Protein AF-A0A4R2P799-F1 (afdb_monomer_lite)

Foldseek 3Di:
DQDLVLLVVQLVQLVVCVVVVAQWGDSPPDIDGHPDSVVSVVVSVVSVVVSCVVVVVPVPDPPPPPPDPPDD

Sequence (72 aa):
MRSIETLRARLDALEAAMAEGVSEVRFGDRRVVYRSYDDMRRAAADLTRRIAEAEGRACGPRRVLTRTRKGL

Structure (mmCIF, N/CA/C/O backbone):
data_AF-A0A4R2P799-F1
#
_entry.id   AF-A0A4R2P799-F1
#
loop_
_atom_site.group_PDB
_atom_site.id
_atom_site.type_symbol
_atom_site.label_atom_id
_atom_site.label_alt_id
_atom_site.label_comp_id
_atom_site.label_asym_id
_atom_site.label_entity_id
_atom_site.label_seq_id
_atom_site.pdbx_PDB_ins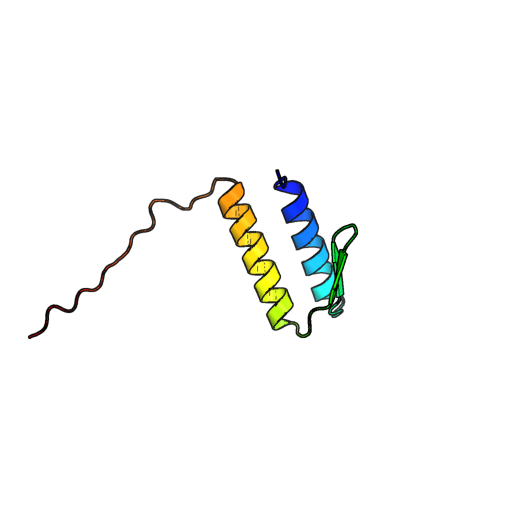_code
_atom_site.Cartn_x
_atom_site.Cartn_y
_atom_site.Cartn_z
_atom_site.occupancy
_atom_site.B_iso_or_equiv
_atom_site.auth_seq_id
_atom_site.auth_comp_id
_atom_site.auth_asym_id
_atom_site.auth_atom_id
_atom_site.pdbx_PDB_model_num
ATOM 1 N N . MET A 1 1 ? 0.481 6.285 -18.115 1.00 45.50 1 MET A N 1
ATOM 2 C CA . MET A 1 1 ? 1.504 5.386 -17.535 1.00 45.50 1 MET A CA 1
ATOM 3 C C . MET A 1 1 ? 1.552 5.669 -16.038 1.00 45.50 1 MET A C 1
ATOM 5 O O . MET A 1 1 ? 1.637 6.835 -15.686 1.00 45.50 1 MET A O 1
ATOM 9 N N . ARG A 1 2 ? 1.346 4.685 -15.152 1.00 61.41 2 ARG A N 1
ATOM 10 C CA . ARG A 1 2 ? 1.444 4.920 -13.697 1.00 61.41 2 ARG A CA 1
ATOM 11 C C . ARG A 1 2 ? 2.912 4.773 -13.309 1.00 61.41 2 ARG A C 1
ATOM 13 O O . ARG A 1 2 ? 3.443 3.678 -13.447 1.00 61.41 2 ARG A O 1
ATOM 20 N N . SER A 1 3 ? 3.550 5.863 -12.893 1.00 76.50 3 SER A N 1
ATOM 21 C CA . SER A 1 3 ? 4.950 5.854 -12.463 1.00 76.50 3 SER A CA 1
ATOM 22 C C . SER A 1 3 ? 5.109 5.051 -11.170 1.00 76.50 3 SER A C 1
ATOM 24 O O . SER A 1 3 ? 4.228 5.067 -10.307 1.00 76.50 3 SER A O 1
ATOM 26 N N . ILE A 1 4 ? 6.236 4.351 -11.031 1.00 78.00 4 ILE A N 1
ATOM 27 C CA . ILE A 1 4 ? 6.572 3.531 -9.853 1.00 78.00 4 ILE A CA 1
ATOM 28 C C . ILE A 1 4 ? 6.556 4.377 -8.571 1.00 78.00 4 ILE A C 1
ATOM 30 O O . ILE A 1 4 ? 6.084 3.923 -7.531 1.00 78.00 4 ILE A O 1
ATOM 34 N N . GLU A 1 5 ? 6.965 5.641 -8.665 1.00 78.12 5 GLU A N 1
ATOM 35 C CA . GLU A 1 5 ? 6.890 6.617 -7.573 1.00 78.12 5 GLU A CA 1
ATOM 36 C C . GLU A 1 5 ? 5.460 6.808 -7.060 1.00 78.12 5 GLU A C 1
ATOM 38 O O . GLU A 1 5 ? 5.224 6.815 -5.855 1.00 78.12 5 GLU A O 1
ATOM 43 N N . THR A 1 6 ? 4.474 6.867 -7.959 1.00 80.81 6 THR A N 1
ATOM 44 C CA . THR A 1 6 ? 3.065 6.978 -7.568 1.00 80.81 6 THR A CA 1
ATOM 45 C C . THR A 1 6 ? 2.576 5.714 -6.865 1.00 80.81 6 THR A C 1
ATOM 47 O O . THR A 1 6 ? 1.709 5.799 -6.003 1.00 80.81 6 THR A O 1
ATOM 50 N N . LEU A 1 7 ? 3.093 4.533 -7.216 1.00 79.06 7 LEU A N 1
ATOM 51 C CA . LEU A 1 7 ? 2.740 3.286 -6.530 1.00 79.06 7 LEU A CA 1
ATOM 52 C C . LEU A 1 7 ? 3.375 3.210 -5.136 1.00 79.06 7 LEU A C 1
ATOM 54 O O . LEU A 1 7 ? 2.694 2.817 -4.194 1.00 79.06 7 LEU A O 1
ATOM 58 N N . ARG A 1 8 ? 4.631 3.647 -4.991 1.00 81.25 8 ARG A N 1
ATOM 59 C CA . ARG A 1 8 ? 5.313 3.750 -3.692 1.00 81.25 8 ARG A CA 1
ATOM 60 C C . ARG A 1 8 ? 4.625 4.734 -2.751 1.00 81.25 8 ARG A C 1
ATOM 62 O O . ARG A 1 8 ? 4.346 4.371 -1.619 1.00 81.25 8 ARG A O 1
ATOM 69 N N . ALA A 1 9 ? 4.261 5.920 -3.237 1.00 83.75 9 ALA A N 1
ATOM 70 C CA . ALA A 1 9 ? 3.533 6.908 -2.437 1.00 83.75 9 ALA A CA 1
ATOM 71 C C . ALA A 1 9 ? 2.169 6.384 -1.947 1.00 83.75 9 ALA A C 1
ATOM 73 O O . ALA A 1 9 ? 1.707 6.733 -0.867 1.00 83.75 9 ALA A O 1
ATOM 74 N N . ARG A 1 10 ? 1.515 5.516 -2.731 1.00 80.00 10 ARG A N 1
ATOM 75 C CA . ARG A 1 10 ? 0.263 4.860 -2.323 1.00 80.00 10 ARG A CA 1
ATOM 76 C C . ARG A 1 10 ? 0.482 3.796 -1.260 1.00 80.00 10 ARG A C 1
ATOM 78 O O . ARG A 1 10 ? -0.384 3.631 -0.412 1.00 80.00 10 ARG A O 1
ATOM 85 N N . LEU A 1 11 ? 1.584 3.059 -1.354 1.00 80.94 11 LEU A N 1
ATOM 86 C CA . LEU A 1 11 ? 1.943 2.043 -0.375 1.00 80.94 11 LEU A CA 1
ATOM 87 C C . LEU A 1 11 ? 2.277 2.690 0.972 1.00 80.94 11 LEU A C 1
ATOM 89 O O . LEU A 1 11 ? 1.698 2.293 1.972 1.00 80.94 11 LEU A O 1
ATOM 93 N N . ASP A 1 12 ? 3.085 3.747 0.963 1.00 83.25 12 ASP A N 1
ATOM 94 C CA . ASP A 1 12 ? 3.430 4.525 2.156 1.00 83.25 12 ASP A CA 1
ATOM 95 C C . ASP A 1 12 ? 2.184 5.109 2.847 1.00 83.25 12 ASP A C 1
ATOM 97 O O . ASP A 1 12 ? 1.958 4.878 4.033 1.00 83.25 12 ASP A O 1
ATOM 101 N N . ALA A 1 13 ? 1.287 5.744 2.084 1.00 81.81 13 ALA A N 1
ATOM 102 C CA . ALA A 1 13 ? 0.025 6.260 2.620 1.00 81.81 13 ALA A CA 1
ATOM 103 C C . ALA A 1 13 ? -0.878 5.159 3.207 1.00 81.81 13 ALA A C 1
ATOM 105 O O . ALA A 1 13 ? -1.615 5.393 4.165 1.00 81.81 13 ALA A O 1
ATOM 106 N N . LEU A 1 14 ? -0.840 3.956 2.627 1.00 79.94 14 LEU A N 1
ATOM 107 C CA . LEU A 1 14 ? -1.598 2.811 3.120 1.00 79.94 14 LEU A CA 1
ATOM 108 C C . LEU A 1 14 ? -0.959 2.228 4.394 1.00 79.94 14 LEU A C 1
ATOM 110 O O . LEU A 1 14 ? -1.685 1.860 5.311 1.00 79.94 14 LEU A O 1
ATOM 114 N N . GLU A 1 15 ? 0.373 2.176 4.486 1.00 79.88 15 GLU A N 1
ATOM 115 C CA . GLU A 1 15 ? 1.096 1.766 5.698 1.00 79.88 15 GLU A CA 1
ATOM 116 C C . GLU A 1 15 ? 0.890 2.748 6.855 1.00 79.88 15 GLU A C 1
ATOM 118 O O . GLU A 1 15 ? 0.632 2.310 7.977 1.00 79.88 15 GLU A O 1
ATOM 123 N N . ALA A 1 16 ? 0.897 4.054 6.583 1.00 81.56 16 ALA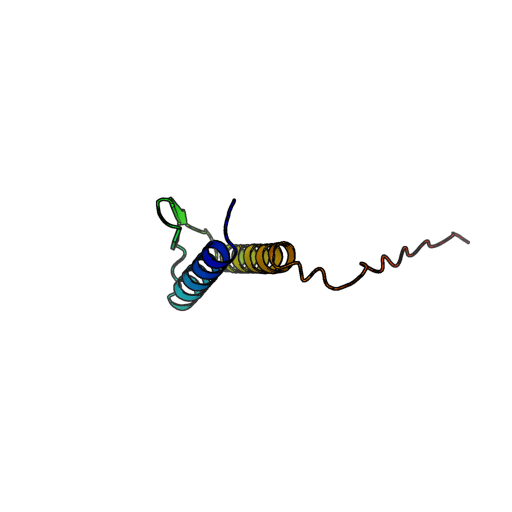 A N 1
ATOM 124 C CA . ALA A 1 16 ? 0.574 5.081 7.572 1.00 81.56 16 ALA A CA 1
ATOM 125 C C . ALA A 1 16 ? -0.864 4.933 8.102 1.00 81.56 16 ALA A C 1
ATOM 127 O O . ALA A 1 16 ? -1.077 4.893 9.312 1.00 81.56 16 ALA A O 1
ATOM 128 N N . ALA A 1 17 ? -1.845 4.737 7.213 1.00 77.81 17 ALA A N 1
ATOM 129 C CA . ALA A 1 17 ? -3.235 4.510 7.614 1.00 77.81 17 ALA A CA 1
ATOM 130 C C . ALA A 1 17 ? -3.412 3.218 8.435 1.00 77.81 17 ALA A C 1
ATOM 132 O O . ALA A 1 17 ? -4.166 3.192 9.411 1.00 77.81 17 ALA A O 1
ATOM 133 N N . MET A 1 18 ? -2.675 2.156 8.085 1.00 75.31 18 MET A N 1
ATOM 134 C CA . MET A 1 18 ? -2.635 0.919 8.870 1.00 75.31 18 MET A CA 1
ATOM 135 C C . MET A 1 18 ? -2.019 1.134 10.259 1.00 75.31 18 MET A C 1
ATOM 137 O O . MET A 1 18 ? -2.480 0.504 11.210 1.00 75.31 18 MET A O 1
ATOM 141 N N . ALA A 1 19 ? -1.013 2.005 10.389 1.00 76.19 19 ALA A N 1
ATOM 142 C CA . ALA A 1 19 ? -0.395 2.349 11.670 1.00 76.19 19 ALA A CA 1
ATOM 143 C C . ALA A 1 19 ? -1.318 3.200 12.560 1.00 76.19 19 ALA A C 1
ATOM 145 O O . ALA A 1 19 ? -1.363 2.983 13.769 1.00 76.19 19 ALA A O 1
ATOM 146 N N . GLU A 1 20 ? -2.100 4.112 11.972 1.00 77.81 20 GLU A N 1
ATOM 147 C CA . GLU A 1 20 ? -3.137 4.872 12.689 1.00 77.81 20 GLU A CA 1
ATOM 148 C C . GLU A 1 20 ? -4.367 4.016 13.052 1.00 77.81 20 GLU A C 1
ATOM 150 O O . GLU A 1 20 ? -5.193 4.427 13.865 1.00 77.81 20 GLU A O 1
ATOM 155 N N . GLY A 1 21 ? -4.503 2.814 12.476 1.00 74.75 21 GLY A N 1
ATOM 156 C CA . GLY A 1 21 ? -5.649 1.927 12.700 1.00 74.75 21 GLY A CA 1
ATOM 157 C C . GLY A 1 21 ? -6.924 2.385 11.985 1.00 74.75 21 GLY A C 1
ATOM 158 O O . GLY A 1 21 ? -8.023 1.932 12.313 1.00 74.75 21 GLY A O 1
ATOM 159 N N . VAL A 1 22 ? -6.796 3.277 11.000 1.00 73.12 22 VAL A N 1
ATOM 160 C CA . VAL A 1 22 ? -7.923 3.853 10.265 1.00 73.12 22 VAL A CA 1
ATOM 161 C C . VAL A 1 22 ? -8.123 3.067 8.979 1.00 73.12 22 VAL A C 1
ATOM 163 O O . VAL A 1 22 ? -7.190 2.809 8.226 1.00 73.12 22 VAL A O 1
ATOM 166 N N . SER A 1 23 ? -9.368 2.687 8.691 1.00 75.38 23 SER A N 1
ATOM 167 C CA . SER A 1 23 ? -9.682 1.892 7.497 1.00 75.38 23 SER A CA 1
ATOM 168 C C . SER A 1 23 ? -9.879 2.719 6.234 1.00 75.38 23 SER A C 1
ATOM 170 O O . SER A 1 23 ? -10.572 2.312 5.308 1.00 75.38 23 SER A O 1
ATOM 172 N N . GLU A 1 24 ? -9.285 3.900 6.192 1.00 75.88 24 GLU A N 1
ATOM 173 C CA . GLU A 1 24 ? -9.506 4.879 5.150 1.00 75.88 24 GLU A CA 1
ATOM 174 C C . GLU A 1 24 ? -8.192 5.362 4.577 1.00 75.88 24 GLU A C 1
ATOM 176 O O . GLU A 1 24 ? -7.349 5.890 5.293 1.00 75.88 24 GLU A O 1
ATOM 181 N N . VAL A 1 25 ? -8.055 5.235 3.259 1.00 78.06 25 VAL A N 1
ATOM 182 C CA . VAL A 1 25 ? -6.877 5.715 2.546 1.00 78.06 25 VAL A CA 1
ATOM 183 C C . VAL A 1 25 ? -7.310 6.615 1.403 1.00 78.06 25 VAL A C 1
ATOM 185 O O . VAL A 1 25 ? -8.161 6.264 0.578 1.00 78.06 25 VAL A O 1
ATOM 188 N N . ARG A 1 26 ? -6.724 7.811 1.354 1.00 75.81 26 ARG A N 1
ATOM 189 C CA . ARG A 1 26 ? -6.968 8.786 0.294 1.00 75.81 26 ARG A CA 1
ATOM 190 C C . ARG A 1 26 ? -5.878 8.673 -0.768 1.00 75.81 26 ARG A C 1
ATOM 192 O O . ARG A 1 26 ? -4.721 8.998 -0.539 1.00 75.81 26 ARG A O 1
ATOM 199 N N . PHE A 1 27 ? -6.265 8.242 -1.959 1.00 73.94 27 PHE A N 1
ATOM 200 C CA . PHE A 1 27 ? -5.410 8.161 -3.135 1.00 73.94 27 PHE A CA 1
ATOM 201 C C . PHE A 1 27 ? -5.704 9.332 -4.074 1.00 73.94 27 PHE A C 1
ATOM 203 O O . PHE A 1 27 ? -6.554 9.217 -4.960 1.00 73.94 27 PHE A O 1
ATOM 210 N N . GLY A 1 28 ? -5.002 10.454 -3.890 1.00 72.31 28 GLY A N 1
ATOM 211 C CA . GLY A 1 28 ? -5.236 11.677 -4.668 1.00 72.31 28 GLY A CA 1
ATOM 212 C C . GLY A 1 28 ? -6.703 12.115 -4.577 1.00 72.31 28 GLY A C 1
ATOM 213 O O . GLY A 1 28 ? -7.192 12.453 -3.498 1.00 72.31 28 GLY A O 1
ATOM 214 N N . ASP A 1 29 ? -7.421 12.029 -5.697 1.00 71.56 29 ASP A N 1
ATOM 215 C CA . ASP A 1 29 ? -8.844 12.378 -5.816 1.00 71.56 29 ASP A CA 1
ATOM 216 C C . ASP A 1 29 ? -9.826 11.289 -5.351 1.00 71.56 29 ASP A C 1
ATOM 218 O O . ASP A 1 29 ? -11.036 11.509 -5.358 1.00 71.56 29 ASP A O 1
ATOM 222 N N . ARG A 1 30 ? -9.356 10.095 -4.963 1.00 75.19 30 ARG A N 1
ATOM 223 C CA . ARG A 1 30 ? -10.235 8.991 -4.537 1.00 75.19 30 ARG A CA 1
ATOM 224 C C . ARG A 1 30 ? -10.010 8.599 -3.086 1.00 75.19 30 ARG A C 1
ATOM 226 O O . ARG A 1 30 ? -8.903 8.257 -2.693 1.00 75.19 30 ARG A O 1
ATOM 233 N N . ARG A 1 31 ? -11.094 8.574 -2.312 1.00 79.81 31 ARG A N 1
ATOM 234 C CA . ARG A 1 31 ? -11.153 8.003 -0.960 1.00 79.81 31 ARG A CA 1
ATOM 235 C C . ARG A 1 31 ? -11.561 6.537 -1.074 1.00 79.81 31 ARG A C 1
ATOM 237 O O . ARG A 1 31 ? -12.590 6.238 -1.677 1.00 79.81 31 ARG A O 1
ATOM 244 N N . VAL A 1 32 ? -10.747 5.635 -0.537 1.00 81.19 32 VAL A N 1
ATOM 245 C CA . VAL A 1 32 ? -11.042 4.200 -0.484 1.00 81.19 32 VAL A CA 1
ATOM 246 C C . VAL A 1 32 ? -11.152 3.807 0.979 1.00 81.19 32 VAL A C 1
ATOM 248 O O . VAL A 1 32 ? -10.194 3.945 1.736 1.00 81.19 32 VAL A O 1
ATOM 251 N N . VAL A 1 33 ? -12.339 3.343 1.365 1.00 80.88 33 VAL A N 1
ATOM 252 C CA . VAL A 1 33 ? -12.606 2.817 2.704 1.00 80.88 33 VAL A CA 1
ATOM 253 C C . VAL A 1 33 ? -12.552 1.298 2.624 1.00 80.88 33 VAL A C 1
ATOM 255 O O . VAL A 1 33 ? -13.352 0.674 1.925 1.00 80.88 33 VAL A O 1
ATOM 258 N N . TYR A 1 34 ? -11.589 0.707 3.315 1.00 80.38 34 TYR A N 1
ATOM 259 C CA . TYR A 1 34 ? -11.471 -0.731 3.483 1.00 80.38 34 TYR A CA 1
ATOM 260 C C . TYR A 1 34 ? -12.355 -1.180 4.647 1.00 80.38 34 TYR A C 1
ATOM 262 O O . TYR A 1 34 ? -12.556 -0.460 5.619 1.00 80.38 34 TYR A O 1
ATOM 270 N N . ARG A 1 35 ? -12.929 -2.380 4.549 1.00 77.25 35 ARG A N 1
ATOM 271 C CA . ARG A 1 35 ? -13.789 -2.930 5.611 1.00 77.25 35 ARG A CA 1
ATOM 272 C C . ARG A 1 35 ? -13.010 -3.630 6.720 1.00 77.25 35 ARG A C 1
ATOM 274 O O . ARG A 1 35 ? -13.587 -3.917 7.764 1.00 77.25 35 ARG A O 1
ATOM 281 N N . SER A 1 36 ? -11.745 -3.965 6.477 1.00 78.25 36 SER A N 1
ATOM 282 C CA . SER A 1 36 ? -10.932 -4.736 7.409 1.00 78.25 36 SER A CA 1
ATOM 283 C C . SER A 1 36 ? -9.440 -4.497 7.199 1.00 78.25 36 SER A C 1
ATOM 285 O O . SER A 1 36 ? -8.993 -4.129 6.110 1.00 78.25 36 SER A O 1
ATOM 287 N N . TYR A 1 37 ? -8.674 -4.767 8.253 1.00 77.50 37 TYR A N 1
ATOM 288 C CA . TYR A 1 37 ? -7.216 -4.722 8.249 1.00 77.50 37 TYR A CA 1
ATOM 289 C C . TYR A 1 37 ? -6.599 -5.764 7.301 1.00 77.50 37 TYR A C 1
ATOM 291 O O . TYR A 1 37 ? -5.603 -5.478 6.639 1.0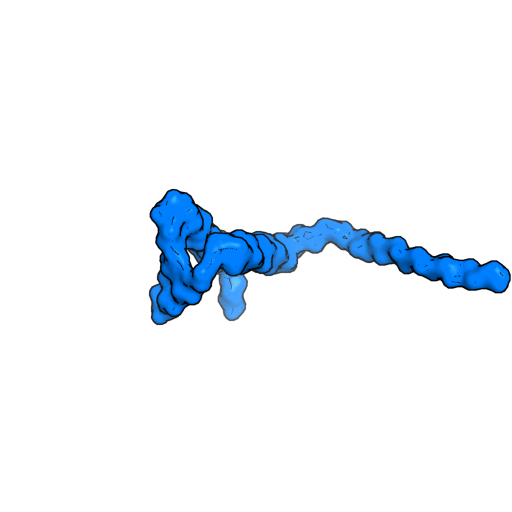0 77.50 37 TYR A O 1
ATOM 299 N N . ASP A 1 38 ? -7.218 -6.945 7.162 1.00 79.88 38 ASP A N 1
ATOM 300 C CA . ASP A 1 38 ? -6.745 -7.982 6.228 1.00 79.88 38 ASP A CA 1
ATOM 301 C C . ASP A 1 38 ? -6.827 -7.517 4.764 1.00 79.88 38 ASP A C 1
ATOM 303 O O . ASP A 1 38 ? -5.897 -7.721 3.983 1.00 79.88 38 ASP A O 1
ATOM 307 N N . ASP A 1 39 ? -7.902 -6.804 4.416 1.00 80.94 39 ASP A N 1
ATOM 308 C CA . ASP A 1 39 ? -8.095 -6.205 3.094 1.00 80.94 39 ASP A CA 1
ATOM 309 C C . ASP A 1 39 ? -7.029 -5.144 2.795 1.00 80.94 39 ASP A C 1
ATOM 311 O O . ASP A 1 39 ? -6.446 -5.143 1.709 1.00 80.94 39 ASP A O 1
ATOM 315 N N . MET A 1 40 ? -6.703 -4.289 3.774 1.00 79.69 40 MET A N 1
ATOM 316 C CA . MET A 1 40 ? -5.607 -3.324 3.636 1.00 79.69 40 MET A CA 1
ATOM 317 C C . MET A 1 40 ? -4.265 -4.027 3.438 1.00 79.69 40 MET A C 1
ATOM 319 O O . MET A 1 40 ? -3.533 -3.703 2.505 1.00 79.69 40 MET A O 1
ATOM 323 N N . ARG A 1 41 ? -3.960 -5.057 4.231 1.00 82.50 41 ARG A N 1
ATOM 324 C CA . ARG A 1 41 ? -2.715 -5.821 4.082 1.00 82.50 41 ARG A CA 1
ATOM 325 C C . ARG A 1 41 ? -2.619 -6.516 2.719 1.00 82.50 41 ARG A C 1
ATOM 327 O O . ARG A 1 41 ? -1.548 -6.532 2.109 1.00 82.50 41 ARG A O 1
ATOM 334 N N . ARG A 1 42 ? -3.726 -7.069 2.212 1.00 83.31 42 ARG A N 1
ATOM 335 C CA . ARG A 1 42 ? -3.803 -7.649 0.860 1.00 83.31 42 ARG A CA 1
ATOM 336 C C . ARG A 1 42 ? -3.586 -6.598 -0.225 1.00 83.31 42 ARG A C 1
ATOM 338 O O . ARG A 1 42 ? -2.838 -6.860 -1.166 1.00 83.31 42 ARG A O 1
ATOM 345 N N . ALA A 1 43 ? -4.185 -5.417 -0.084 1.00 83.69 43 ALA A N 1
ATOM 346 C CA . ALA A 1 43 ? -3.987 -4.306 -1.009 1.00 83.69 43 ALA A CA 1
ATOM 347 C C . ALA A 1 43 ? -2.528 -3.815 -1.011 1.00 83.69 43 ALA A C 1
ATOM 349 O O . ALA A 1 43 ? -1.969 -3.570 -2.081 1.00 83.69 43 ALA A O 1
ATOM 350 N N . ALA A 1 44 ? -1.887 -3.747 0.161 1.00 83.88 44 ALA A N 1
ATOM 351 C CA . ALA A 1 44 ? -0.465 -3.429 0.294 1.00 83.88 44 ALA A CA 1
ATOM 352 C C . ALA A 1 44 ? 0.399 -4.438 -0.476 1.00 83.88 44 ALA A C 1
ATOM 354 O O . ALA A 1 44 ? 1.234 -4.058 -1.293 1.00 83.88 44 ALA A O 1
ATOM 355 N N . ALA A 1 45 ? 0.148 -5.735 -0.272 1.00 83.25 45 ALA A N 1
ATOM 356 C CA . ALA A 1 45 ? 0.883 -6.805 -0.939 1.00 83.25 45 ALA A CA 1
ATOM 357 C C . ALA A 1 45 ? 0.698 -6.793 -2.469 1.00 83.25 45 ALA A C 1
ATOM 359 O O . ALA A 1 45 ? 1.663 -7.027 -3.201 1.00 83.25 45 ALA A O 1
ATOM 360 N N . ASP A 1 46 ? -0.511 -6.492 -2.962 1.00 85.12 46 ASP A N 1
ATOM 361 C CA . ASP A 1 46 ? -0.775 -6.306 -4.397 1.00 85.12 46 ASP A CA 1
ATOM 362 C C . ASP A 1 46 ? 0.028 -5.128 -4.965 1.00 85.12 46 ASP A C 1
ATOM 364 O O . ASP A 1 46 ? 0.675 -5.259 -6.006 1.00 85.12 46 ASP A O 1
ATOM 368 N N . LEU A 1 47 ? 0.051 -3.992 -4.258 1.00 82.25 47 LEU A N 1
ATOM 369 C CA . LEU A 1 47 ? 0.814 -2.813 -4.667 1.00 82.25 47 LEU A CA 1
ATOM 370 C C . LEU A 1 47 ? 2.319 -3.095 -4.703 1.00 82.25 47 LEU A C 1
ATOM 372 O O . LEU A 1 47 ? 2.949 -2.797 -5.717 1.00 82.25 47 LEU A O 1
ATOM 376 N N . THR A 1 48 ? 2.887 -3.731 -3.674 1.00 83.06 48 THR A N 1
ATOM 377 C CA . THR A 1 48 ? 4.303 -4.144 -3.654 1.00 83.06 48 THR A CA 1
ATOM 378 C C . THR A 1 48 ? 4.633 -5.059 -4.821 1.00 83.06 48 THR A C 1
ATOM 380 O O . THR A 1 48 ? 5.655 -4.889 -5.485 1.00 83.06 48 THR A O 1
ATOM 383 N N . ARG A 1 49 ? 3.759 -6.029 -5.103 1.00 82.00 49 ARG A N 1
ATOM 384 C CA . ARG A 1 49 ? 3.953 -6.957 -6.215 1.00 82.00 49 ARG A CA 1
ATOM 385 C C . ARG A 1 49 ? 3.959 -6.222 -7.553 1.00 82.00 49 ARG A C 1
ATOM 387 O O . ARG A 1 49 ? 4.843 -6.466 -8.367 1.00 82.00 49 ARG A O 1
ATOM 394 N N . ARG A 1 50 ? 3.035 -5.284 -7.754 1.00 79.19 50 ARG A N 1
ATOM 395 C CA . ARG A 1 50 ? 2.950 -4.483 -8.984 1.00 79.19 50 ARG A CA 1
ATOM 396 C C . ARG A 1 50 ? 4.119 -3.521 -9.129 1.00 79.19 50 ARG A C 1
ATOM 398 O O . ARG A 1 50 ? 4.552 -3.289 -10.251 1.00 79.19 50 ARG A O 1
ATOM 405 N N . ILE A 1 51 ? 4.644 -2.995 -8.021 1.00 81.56 51 ILE A N 1
ATOM 406 C CA . ILE A 1 51 ? 5.900 -2.235 -7.996 1.00 81.56 51 ILE A CA 1
ATOM 407 C C . ILE A 1 51 ? 7.053 -3.134 -8.447 1.00 81.56 51 ILE A C 1
ATOM 409 O O . ILE A 1 51 ? 7.760 -2.762 -9.372 1.00 81.56 51 ILE A O 1
ATOM 413 N N . ALA A 1 52 ? 7.188 -4.338 -7.888 1.00 77.62 52 ALA A N 1
ATOM 414 C CA . ALA A 1 52 ? 8.246 -5.278 -8.264 1.00 77.62 52 ALA A CA 1
ATOM 415 C C . ALA A 1 52 ? 8.151 -5.737 -9.734 1.00 77.62 52 ALA A C 1
ATOM 417 O O . ALA A 1 52 ? 9.171 -5.861 -10.414 1.00 77.62 52 ALA A O 1
ATOM 418 N N . GLU A 1 53 ? 6.932 -5.958 -10.238 1.00 78.06 53 GLU A N 1
ATOM 419 C CA . GLU A 1 53 ? 6.663 -6.263 -11.649 1.00 78.06 53 GLU A CA 1
ATOM 420 C C . GLU A 1 53 ? 6.998 -5.064 -12.556 1.00 78.06 53 GLU A C 1
ATOM 422 O O . GLU A 1 53 ? 7.595 -5.250 -13.615 1.00 78.06 53 GLU A O 1
ATOM 427 N N . ALA A 1 54 ? 6.672 -3.836 -12.136 1.00 73.50 54 ALA A N 1
ATOM 428 C CA . ALA A 1 54 ? 6.950 -2.608 -12.886 1.00 73.50 54 ALA A CA 1
ATOM 429 C C . ALA A 1 54 ? 8.429 -2.181 -12.844 1.00 73.50 54 ALA A C 1
ATOM 431 O O . ALA A 1 54 ? 8.929 -1.653 -13.833 1.00 73.50 54 ALA A O 1
ATOM 432 N N . GLU A 1 55 ? 9.141 -2.435 -11.743 1.00 71.88 55 GLU A N 1
ATOM 433 C CA . GLU A 1 55 ? 10.588 -2.208 -11.597 1.00 71.88 55 GLU A CA 1
ATOM 434 C C . GLU A 1 55 ? 11.425 -3.174 -12.454 1.00 71.88 55 GLU A C 1
ATOM 436 O O . GLU A 1 55 ? 12.650 -3.081 -12.474 1.00 71.88 55 GLU A O 1
ATOM 441 N N . GLY A 1 56 ? 10.800 -4.126 -13.157 1.00 59.91 56 GLY A N 1
ATOM 442 C CA . GLY A 1 56 ? 11.524 -5.115 -13.955 1.00 59.91 56 GLY A CA 1
ATOM 443 C C . GLY A 1 56 ? 12.320 -6.097 -13.096 1.00 59.91 56 GLY A C 1
ATOM 444 O O . GLY A 1 56 ? 13.082 -6.904 -13.627 1.00 59.91 56 GLY A O 1
ATOM 445 N N . ARG A 1 57 ? 12.099 -6.109 -11.773 1.00 54.44 57 ARG A N 1
ATOM 446 C CA . ARG A 1 57 ? 12.626 -7.128 -10.862 1.00 54.44 57 ARG A CA 1
ATOM 447 C C . ARG A 1 57 ? 11.748 -8.374 -10.939 1.00 54.44 57 ARG A C 1
ATOM 449 O O . ARG A 1 57 ? 11.291 -8.917 -9.936 1.00 54.44 57 ARG A O 1
ATOM 456 N N . ALA A 1 58 ? 11.524 -8.842 -12.166 1.00 48.41 58 ALA A N 1
ATOM 457 C CA . ALA A 1 58 ? 11.123 -10.207 -12.425 1.00 48.41 58 ALA A CA 1
ATOM 458 C C . ALA A 1 58 ? 12.229 -11.089 -11.840 1.00 48.41 58 ALA A C 1
ATOM 460 O O . ALA A 1 58 ? 13.322 -11.211 -12.389 1.00 48.41 58 ALA A O 1
ATOM 461 N N . CYS A 1 59 ? 11.966 -11.610 -10.648 1.00 46.75 59 CYS A N 1
ATOM 462 C CA . CYS A 1 59 ? 12.825 -12.530 -9.932 1.00 46.75 59 CYS A CA 1
ATOM 463 C C . CYS A 1 59 ? 12.978 -13.816 -10.758 1.00 46.75 59 CYS A C 1
ATOM 465 O O . CYS A 1 59 ? 12.241 -14.769 -10.539 1.00 46.75 59 CYS A O 1
ATOM 467 N N . GLY A 1 60 ? 13.896 -13.805 -11.730 1.00 55.53 60 GLY A N 1
ATOM 468 C CA . GLY A 1 60 ? 14.320 -14.952 -12.529 1.00 55.53 60 GLY A CA 1
ATOM 469 C C . GLY A 1 60 ? 13.204 -15.707 -13.273 1.00 55.53 60 GLY A C 1
ATOM 470 O O . GLY A 1 60 ? 12.013 -15.419 -13.147 1.00 55.53 60 GLY A O 1
ATOM 471 N N . PRO A 1 61 ? 13.564 -16.709 -14.090 1.00 50.75 61 PRO A N 1
ATOM 472 C CA . PRO A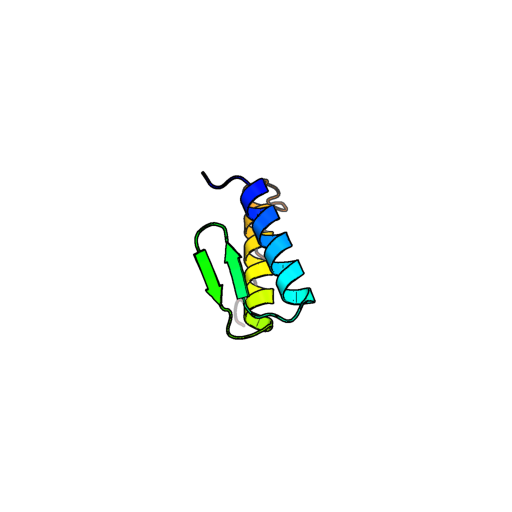 1 61 ? 12.580 -17.586 -14.705 1.00 50.75 61 PRO A CA 1
ATOM 473 C C . PRO A 1 61 ? 11.827 -18.355 -13.613 1.00 50.75 61 PRO A C 1
ATOM 475 O O . PRO A 1 61 ? 12.406 -19.100 -12.820 1.00 50.75 61 PRO A O 1
ATOM 478 N N . ARG A 1 62 ? 10.506 -18.173 -13.585 1.00 59.69 62 ARG A N 1
ATOM 479 C CA . ARG A 1 62 ? 9.566 -18.859 -12.696 1.00 59.69 62 ARG A CA 1
ATOM 480 C C . ARG A 1 62 ? 9.669 -20.370 -12.945 1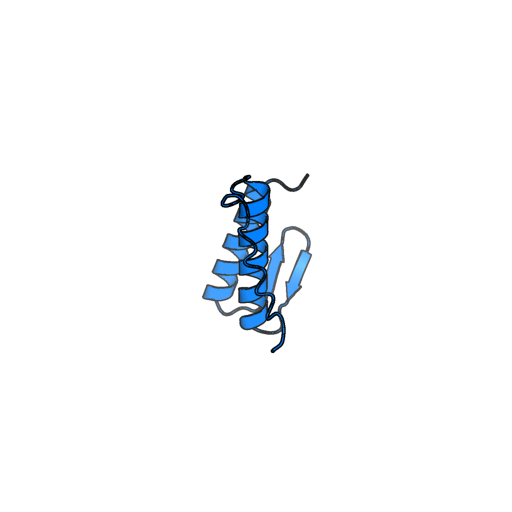.00 59.69 62 ARG A C 1
ATOM 482 O O . ARG A 1 62 ? 9.123 -20.878 -13.920 1.00 59.69 62 ARG A O 1
ATOM 489 N N . ARG A 1 63 ? 10.408 -21.096 -12.099 1.00 56.81 63 ARG A N 1
ATOM 490 C CA . ARG A 1 63 ? 10.599 -22.548 -12.237 1.00 56.81 63 ARG A CA 1
ATOM 491 C C . ARG A 1 63 ? 9.303 -23.252 -11.833 1.00 56.81 63 ARG A C 1
ATOM 493 O O . ARG A 1 63 ? 9.052 -23.504 -10.658 1.00 56.81 63 ARG A O 1
ATOM 500 N N . VAL A 1 64 ? 8.442 -23.508 -12.814 1.00 63.50 64 VAL A N 1
ATOM 501 C CA . VAL A 1 64 ? 7.224 -24.303 -12.634 1.00 63.50 64 VAL A CA 1
ATOM 502 C C . VAL A 1 64 ? 7.650 -25.754 -12.418 1.00 63.50 64 VAL A C 1
ATOM 504 O O . VAL A 1 64 ? 8.042 -26.443 -13.356 1.00 63.50 64 VAL A O 1
ATOM 507 N N . LEU A 1 65 ? 7.606 -26.224 -11.171 1.00 59.56 65 LEU A N 1
ATOM 508 C CA . LEU A 1 65 ? 7.704 -27.651 -10.874 1.00 59.56 65 LEU A CA 1
ATOM 509 C C . LEU A 1 65 ? 6.338 -28.280 -11.158 1.00 59.56 65 LEU A C 1
ATOM 511 O O . LEU A 1 65 ? 5.485 -28.374 -10.276 1.00 59.56 65 LEU A O 1
ATOM 515 N N . THR A 1 66 ? 6.105 -28.682 -12.406 1.00 61.41 66 THR A N 1
ATOM 516 C CA . THR A 1 66 ? 4.922 -29.472 -12.749 1.00 61.41 66 THR A CA 1
ATOM 517 C C . THR A 1 66 ? 5.080 -30.851 -12.119 1.00 61.41 66 THR A C 1
ATOM 519 O O . THR A 1 66 ? 5.799 -31.709 -12.625 1.00 61.41 66 THR A O 1
ATOM 522 N N . ARG A 1 67 ? 4.424 -31.076 -10.979 1.00 59.25 67 ARG A N 1
ATOM 523 C CA . ARG A 1 67 ? 4.368 -32.397 -10.355 1.00 59.25 67 ARG A CA 1
ATOM 524 C C . ARG A 1 67 ? 3.323 -33.243 -11.077 1.00 59.25 67 ARG A C 1
ATOM 526 O O . ARG A 1 67 ? 2.186 -33.350 -10.628 1.00 59.25 67 ARG A O 1
ATOM 533 N N . THR A 1 68 ? 3.695 -33.866 -12.189 1.00 62.41 68 THR A N 1
ATOM 534 C CA . THR A 1 68 ? 2.888 -34.947 -12.760 1.00 62.41 68 THR A CA 1
ATOM 535 C C . THR A 1 68 ? 3.076 -36.195 -11.905 1.00 62.41 68 THR A C 1
ATOM 537 O O . THR A 1 68 ? 4.099 -36.871 -11.998 1.00 62.41 68 THR A O 1
ATOM 540 N N . ARG A 1 69 ? 2.084 -36.527 -11.071 1.00 56.53 69 ARG A N 1
ATOM 541 C CA . ARG A 1 69 ? 1.900 -37.919 -10.645 1.00 56.53 69 ARG A CA 1
ATOM 542 C C . ARG A 1 69 ? 1.418 -38.685 -11.879 1.00 56.53 69 ARG A C 1
ATOM 544 O O . ARG A 1 69 ? 0.227 -38.682 -12.169 1.00 56.53 69 ARG A O 1
ATOM 551 N N . LYS A 1 70 ? 2.336 -39.284 -12.641 1.00 51.72 70 LYS A N 1
ATOM 552 C CA . LYS A 1 70 ? 1.966 -40.404 -13.514 1.00 51.72 70 LYS A CA 1
ATOM 553 C C . LYS A 1 70 ? 1.488 -41.509 -12.574 1.00 51.72 70 LYS A C 1
ATOM 555 O O . LYS A 1 70 ? 2.202 -41.867 -11.639 1.00 51.72 70 LYS A O 1
ATOM 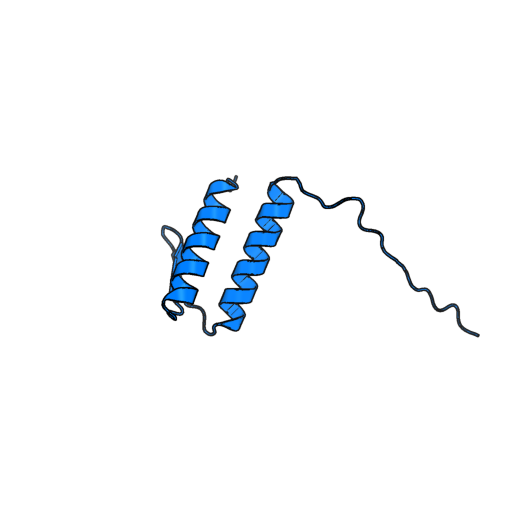560 N N . GLY A 1 71 ? 0.226 -41.885 -12.755 1.00 57.53 71 GLY A N 1
ATOM 561 C CA . GLY A 1 71 ? -0.426 -42.949 -12.014 1.00 57.53 71 GLY A CA 1
ATOM 562 C C . GLY A 1 71 ? 0.340 -44.260 -12.136 1.00 57.53 71 GLY A C 1
ATOM 563 O O . GLY A 1 71 ? 1.109 -44.448 -13.080 1.00 57.53 71 GLY A O 1
ATOM 564 N N . LEU A 1 72 ? 0.120 -45.068 -11.104 1.00 45.91 72 LEU A N 1
ATOM 565 C CA . LEU A 1 72 ? 0.485 -46.470 -10.954 1.00 45.91 72 LEU A CA 1
ATOM 566 C C . LEU A 1 72 ? 0.258 -47.280 -12.240 1.00 45.91 72 LEU A C 1
ATOM 568 O O . LEU A 1 72 ? -0.778 -47.026 -12.899 1.00 45.91 72 LEU A O 1
#

Secondary structure (DSSP, 8-state):
---HHHHHHHHHHHHHHHHHT-SEEEETTEEEE-S-HHHHHHHHHHHHHHHHHHTT---SS-----------

Organism: NCBI:txid1188247

Radius of gyration: 17.24 Å; chains: 1; bounding box: 28×59×30 Å

pLDDT: mean 72.8, std 11.07, range [45.5, 85.12]